Protein AF-A0A932HU06-F1 (afdb_monomer_lite)

Structure (mmCIF, N/CA/C/O backbone):
data_AF-A0A932HU06-F1
#
_entry.id   AF-A0A932HU06-F1
#
loop_
_atom_site.group_PDB
_atom_site.id
_atom_site.type_symbol
_atom_site.label_atom_id
_atom_site.label_alt_id
_atom_site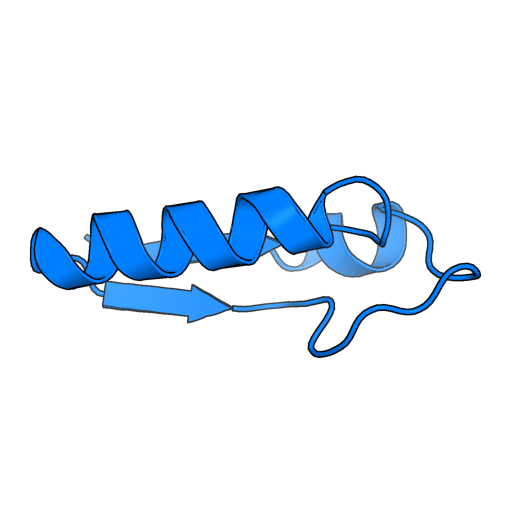.label_comp_id
_atom_site.label_asym_id
_atom_site.label_entity_id
_atom_site.label_seq_id
_atom_site.pdbx_PDB_ins_code
_atom_site.Cartn_x
_atom_site.Cartn_y
_atom_site.Cartn_z
_atom_site.occupancy
_atom_site.B_iso_or_equiv
_atom_site.auth_seq_id
_atom_site.auth_comp_id
_atom_site.auth_asym_id
_atom_site.auth_atom_id
_atom_site.pdbx_PDB_model_num
ATOM 1 N N . MET A 1 1 ? -14.974 0.552 7.911 1.00 82.94 1 MET A N 1
ATOM 2 C CA . MET A 1 1 ? -14.458 1.263 6.722 1.00 82.94 1 MET A CA 1
ATOM 3 C C . MET A 1 1 ? -13.083 0.694 6.452 1.00 82.94 1 MET A C 1
ATOM 5 O O . MET A 1 1 ? -12.279 0.683 7.380 1.00 82.94 1 MET A O 1
ATOM 9 N N . VAL A 1 2 ? -12.860 0.189 5.243 1.00 92.00 2 VAL A N 1
ATOM 10 C CA . VAL A 1 2 ? -11.588 -0.413 4.824 1.00 92.00 2 VAL A CA 1
ATOM 11 C C . VAL A 1 2 ? -10.873 0.590 3.927 1.00 92.00 2 VAL A C 1
ATOM 13 O O . VAL A 1 2 ? -11.516 1.190 3.069 1.00 92.00 2 VAL A O 1
ATOM 16 N N . ILE A 1 3 ? -9.580 0.814 4.155 1.00 92.38 3 ILE A N 1
ATOM 17 C CA . ILE A 1 3 ? -8.761 1.748 3.376 1.00 92.38 3 ILE A CA 1
ATOM 18 C C . ILE A 1 3 ? -7.697 0.959 2.616 1.00 92.38 3 ILE A C 1
ATOM 20 O O . ILE A 1 3 ? -6.894 0.247 3.226 1.00 92.38 3 ILE A O 1
ATOM 24 N N . TYR A 1 4 ? -7.681 1.128 1.295 1.00 93.38 4 TYR A N 1
ATOM 25 C CA . TYR A 1 4 ? -6.695 0.532 0.401 1.00 93.38 4 TYR A CA 1
ATOM 26 C C . TYR A 1 4 ? -5.539 1.504 0.160 1.00 93.38 4 TYR A C 1
ATOM 28 O O . TYR A 1 4 ? -5.754 2.690 -0.084 1.00 93.38 4 TYR A O 1
ATOM 36 N N . PHE A 1 5 ? -4.309 1.003 0.229 1.00 91.69 5 PHE A N 1
ATOM 37 C CA . PHE A 1 5 ? -3.100 1.775 -0.037 1.00 91.69 5 PHE A CA 1
ATOM 38 C C . PHE A 1 5 ? -2.321 1.169 -1.198 1.00 91.69 5 PHE A C 1
ATOM 40 O O . PHE A 1 5 ? -1.947 0.001 -1.143 1.00 91.69 5 PHE A O 1
ATOM 47 N N . GLY A 1 6 ? -2.060 1.997 -2.208 1.00 91.12 6 GLY A N 1
ATOM 48 C CA . GLY A 1 6 ? -1.201 1.721 -3.355 1.00 91.12 6 GLY A CA 1
ATOM 49 C C . GLY A 1 6 ? -0.246 2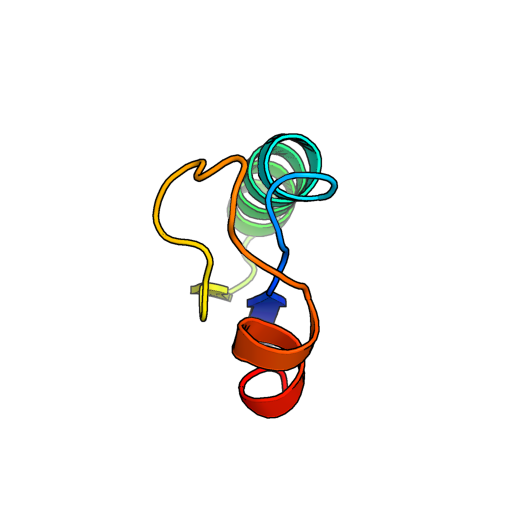.899 -3.562 1.00 91.12 6 GLY A C 1
ATOM 50 O O . GLY A 1 6 ? -0.698 4.042 -3.510 1.00 91.12 6 GLY A O 1
ATOM 51 N N . ALA A 1 7 ? 1.051 2.655 -3.744 1.00 90.50 7 ALA A N 1
ATOM 52 C CA . ALA A 1 7 ? 2.039 3.680 -4.086 1.00 90.50 7 ALA A CA 1
ATOM 53 C C . ALA A 1 7 ? 3.278 3.064 -4.747 1.00 90.50 7 ALA A C 1
ATOM 55 O O . ALA A 1 7 ? 3.667 1.958 -4.381 1.00 90.50 7 ALA A O 1
ATOM 56 N N . ASP A 1 8 ? 3.901 3.819 -5.645 1.00 88.69 8 ASP A N 1
ATOM 57 C CA . ASP A 1 8 ? 5.245 3.581 -6.183 1.00 88.69 8 ASP A CA 1
ATOM 58 C C . ASP A 1 8 ? 6.338 4.052 -5.201 1.00 88.69 8 ASP A C 1
ATOM 60 O O . ASP A 1 8 ? 6.051 4.498 -4.082 1.00 88.69 8 ASP A O 1
ATOM 64 N N . HIS A 1 9 ? 7.598 4.008 -5.624 1.00 90.88 9 HIS A N 1
ATOM 65 C CA . HIS A 1 9 ? 8.767 4.480 -4.890 1.00 90.88 9 HIS A CA 1
ATOM 66 C C . HIS A 1 9 ? 8.639 5.938 -4.451 1.00 90.88 9 HIS A C 1
ATOM 68 O O . HIS A 1 9 ? 9.021 6.277 -3.324 1.00 90.88 9 HIS A O 1
ATOM 74 N N . GLY A 1 10 ? 8.055 6.793 -5.296 1.00 89.75 10 GLY A N 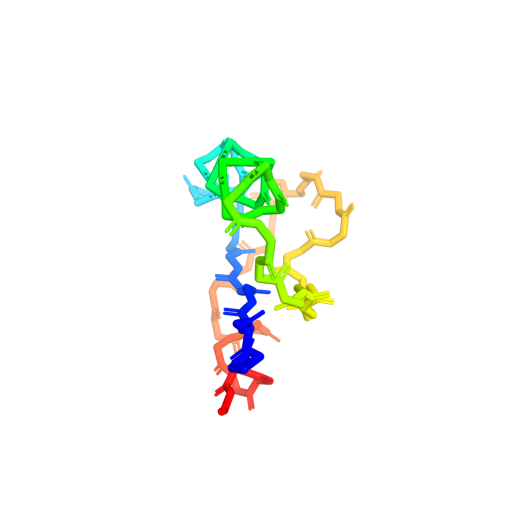1
ATOM 75 C CA . GLY A 1 10 ? 7.806 8.200 -4.990 1.00 89.75 10 GLY A CA 1
ATOM 76 C C . GLY A 1 10 ? 6.835 8.380 -3.821 1.00 89.75 10 GLY A C 1
ATOM 77 O O . GLY A 1 10 ? 7.013 9.270 -2.984 1.00 89.75 10 GLY A O 1
ATOM 78 N N . GLY A 1 11 ? 5.827 7.511 -3.722 1.00 90.12 11 GLY A N 1
ATOM 79 C CA . GLY A 1 11 ? 4.814 7.536 -2.668 1.00 90.12 11 GLY A CA 1
ATOM 80 C C . GLY A 1 11 ? 5.062 6.596 -1.480 1.00 90.12 11 GLY A C 1
ATOM 81 O O . GLY A 1 11 ? 4.401 6.757 -0.448 1.00 90.12 11 GLY A O 1
ATOM 82 N N . PHE A 1 12 ? 6.004 5.649 -1.565 1.00 92.38 12 PHE A N 1
ATOM 83 C CA . PHE A 1 12 ? 6.193 4.562 -0.592 1.00 92.38 12 PHE A CA 1
ATOM 84 C C . PHE A 1 12 ? 6.359 5.069 0.848 1.00 92.38 12 PHE A C 1
ATOM 86 O O . PHE A 1 12 ? 5.658 4.637 1.766 1.00 92.38 12 PHE A O 1
ATOM 93 N N . ALA A 1 13 ? 7.233 6.057 1.057 1.00 92.44 13 ALA A N 1
ATOM 94 C CA . ALA A 1 13 ? 7.505 6.591 2.392 1.00 92.44 13 ALA A CA 1
ATOM 95 C C . ALA A 1 13 ? 6.285 7.288 3.023 1.00 92.44 13 ALA A C 1
ATOM 97 O O . ALA A 1 13 ? 6.089 7.232 4.241 1.00 92.44 13 ALA A O 1
ATOM 98 N N . LEU A 1 14 ? 5.460 7.961 2.215 1.00 94.31 14 LEU A N 1
ATOM 99 C CA . LEU A 1 14 ? 4.233 8.599 2.691 1.00 94.31 14 LEU A CA 1
ATOM 100 C C . LEU A 1 14 ? 3.143 7.556 2.959 1.00 94.31 14 LEU A C 1
ATOM 102 O O . LEU A 1 14 ? 2.460 7.645 3.982 1.00 94.31 14 LEU A O 1
ATOM 106 N N . LYS A 1 15 ? 3.025 6.549 2.088 1.00 93.75 15 LYS A N 1
ATOM 107 C CA . LYS A 1 15 ? 2.099 5.426 2.244 1.00 93.75 15 LYS A CA 1
ATOM 108 C C . LYS A 1 15 ? 2.277 4.748 3.600 1.00 93.75 15 LYS A C 1
ATOM 110 O O . LYS A 1 15 ? 1.303 4.605 4.337 1.00 93.75 15 LYS A O 1
ATOM 115 N N . GLU A 1 16 ? 3.5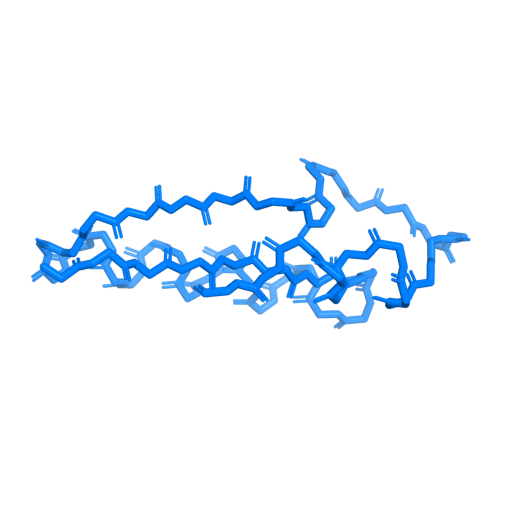09 4.407 3.977 1.00 94.44 16 GLU A N 1
ATOM 116 C CA . GLU A 1 16 ? 3.785 3.750 5.262 1.00 94.44 16 GLU A CA 1
ATOM 117 C C . GLU A 1 16 ? 3.374 4.611 6.467 1.00 94.44 16 GLU A C 1
ATOM 119 O O . GLU A 1 16 ? 2.757 4.110 7.413 1.00 94.44 16 GLU A O 1
ATOM 124 N N . LYS A 1 17 ? 3.626 5.927 6.415 1.00 95.44 17 LYS A N 1
ATOM 125 C CA . LYS A 1 17 ? 3.196 6.864 7.468 1.00 95.44 17 LYS A CA 1
ATOM 126 C C . LYS A 1 17 ? 1.674 6.939 7.582 1.00 95.44 17 LYS A C 1
ATOM 128 O O . LYS A 1 17 ? 1.137 6.903 8.689 1.00 95.44 17 LYS A O 1
ATOM 133 N N . LEU A 1 18 ? 0.971 7.027 6.453 1.00 94.88 18 LEU A N 1
ATOM 134 C CA . LEU A 1 18 ? -0.489 7.109 6.434 1.00 94.88 18 LEU A CA 1
ATOM 135 C C . LEU A 1 18 ? -1.141 5.799 6.880 1.00 94.88 18 LEU A C 1
ATOM 137 O O . LEU A 1 18 ? -2.092 5.843 7.659 1.00 94.88 18 LEU A O 1
ATOM 141 N N . LYS A 1 19 ? -0.599 4.644 6.473 1.00 94.62 19 LYS A N 1
ATOM 142 C CA . LYS A 1 19 ? -1.039 3.325 6.949 1.00 94.62 19 LYS A CA 1
ATOM 143 C C . LYS A 1 19 ? -0.993 3.239 8.472 1.00 94.62 19 LYS A C 1
ATOM 145 O O . LYS A 1 19 ? -1.961 2.791 9.081 1.00 94.62 19 LYS A O 1
ATOM 150 N N . ALA A 1 20 ? 0.107 3.668 9.093 1.00 94.50 20 ALA A N 1
ATOM 151 C CA . ALA A 1 20 ? 0.229 3.685 10.550 1.00 94.50 20 ALA A CA 1
ATOM 152 C C . ALA A 1 20 ? -0.809 4.621 11.195 1.00 94.50 20 ALA A C 1
ATOM 154 O O . ALA A 1 20 ? -1.519 4.215 12.112 1.00 94.50 20 ALA A O 1
ATOM 155 N N . PHE A 1 21 ? -0.960 5.834 10.656 1.00 95.69 21 PHE A N 1
ATOM 156 C CA . PHE A 1 21 ? -1.907 6.832 11.156 1.00 95.69 21 PHE A CA 1
ATOM 157 C C . PHE A 1 21 ? -3.365 6.357 11.125 1.00 95.69 21 PHE A C 1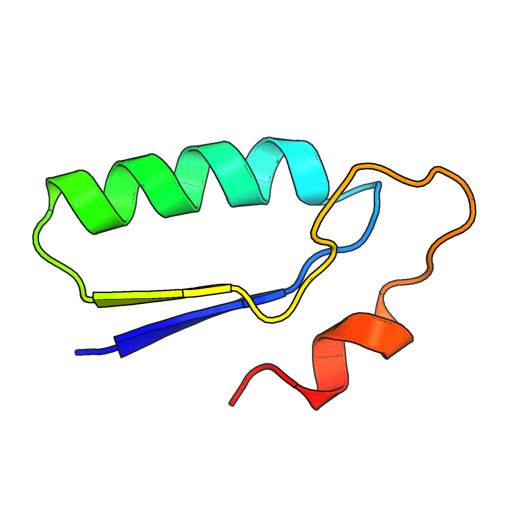
ATOM 159 O O . PHE A 1 21 ? -4.106 6.545 12.090 1.00 95.69 21 PHE A O 1
ATOM 166 N N . VAL A 1 22 ? -3.807 5.736 10.029 1.00 94.75 22 VAL A N 1
ATOM 167 C CA . VAL A 1 22 ? -5.197 5.267 9.935 1.00 94.75 22 VAL A CA 1
ATOM 168 C C . VAL A 1 22 ? -5.431 3.997 10.757 1.00 94.75 22 VAL A C 1
ATOM 170 O O . VAL A 1 22 ? -6.509 3.849 11.330 1.00 94.75 22 VAL A O 1
ATOM 173 N N . LYS A 1 23 ? -4.419 3.126 10.905 1.00 94.06 23 LYS A N 1
ATOM 174 C CA . LYS A 1 23 ? -4.485 1.989 11.839 1.00 94.06 23 LYS A CA 1
ATOM 175 C C . LYS A 1 23 ? -4.667 2.462 13.278 1.00 94.06 23 LYS A C 1
ATOM 177 O O . LYS A 1 23 ? -5.516 1.929 13.982 1.00 94.06 23 LYS A O 1
ATOM 182 N N . GLU A 1 24 ? -3.932 3.492 13.699 1.00 95.75 24 GLU A N 1
ATOM 183 C CA . GLU A 1 24 ? -4.072 4.087 15.037 1.00 95.75 24 GLU A CA 1
ATOM 184 C C . GLU A 1 24 ? -5.486 4.642 15.280 1.00 95.75 24 GLU A C 1
ATOM 186 O O . GLU A 1 24 ? -6.011 4.583 16.389 1.00 95.75 24 GLU A O 1
ATOM 191 N N . LYS A 1 25 ? -6.151 5.115 14.223 1.00 94.69 25 LYS A N 1
ATOM 192 C CA . LYS A 1 25 ? -7.543 5.584 14.272 1.00 94.69 25 LYS A CA 1
ATOM 193 C C . LYS A 1 25 ? -8.595 4.468 14.238 1.00 94.69 25 LYS A C 1
ATOM 195 O O . LYS A 1 25 ? -9.783 4.780 14.262 1.00 94.69 25 LYS A O 1
ATOM 200 N N . GLY A 1 26 ? -8.187 3.200 14.187 1.00 95.81 26 GLY A N 1
ATOM 201 C CA . GLY A 1 26 ? -9.091 2.049 14.181 1.00 95.81 26 GLY A CA 1
ATOM 202 C C . GLY A 1 26 ? -9.661 1.691 12.805 1.00 95.81 26 GLY A C 1
ATOM 203 O O . GLY A 1 26 ? -10.662 0.980 12.737 1.00 95.81 26 GLY A O 1
ATOM 204 N N . TYR A 1 27 ? -9.060 2.175 11.712 1.00 95.56 27 TYR A N 1
ATOM 205 C CA . TYR A 1 27 ? -9.436 1.752 10.362 1.00 95.56 27 TYR A CA 1
ATOM 206 C C . TYR A 1 27 ? -8.751 0.439 9.978 1.00 95.56 27 TYR A C 1
ATOM 208 O O . TYR A 1 27 ? -7.575 0.216 10.279 1.00 95.56 27 TYR A O 1
ATOM 216 N N . GLU A 1 28 ? -9.476 -0.404 9.248 1.00 93.81 28 GLU A N 1
ATOM 217 C CA . GLU A 1 28 ? -8.896 -1.573 8.594 1.00 93.81 28 GLU A CA 1
ATOM 218 C C . GLU A 1 28 ? -8.093 -1.127 7.370 1.00 93.81 28 GLU A C 1
ATOM 220 O O . GLU A 1 28 ? -8.537 -0.275 6.596 1.00 93.81 28 GLU A O 1
ATOM 225 N N . VAL A 1 29 ? -6.900 -1.695 7.203 1.00 94.00 29 VAL A N 1
ATOM 226 C CA . VAL A 1 29 ? -5.953 -1.318 6.149 1.00 94.00 29 VAL A CA 1
ATOM 227 C C . VAL A 1 29 ? -5.640 -2.516 5.278 1.00 94.00 29 VAL A C 1
ATOM 229 O O . VAL A 1 29 ? -5.186 -3.542 5.787 1.00 94.00 29 VAL A O 1
ATOM 232 N N . VAL A 1 30 ? -5.790 -2.333 3.970 1.00 92.75 30 VAL A N 1
ATOM 233 C CA . VAL A 1 30 ? -5.334 -3.265 2.941 1.00 92.75 30 VAL A CA 1
ATOM 234 C C . VAL A 1 30 ? -4.234 -2.576 2.140 1.00 92.75 30 VAL A C 1
ATOM 236 O O . VAL A 1 30 ? -4.447 -1.522 1.553 1.00 92.75 30 VAL A O 1
ATOM 239 N N . ASP A 1 31 ? -3.029 -3.137 2.152 1.00 90.94 31 ASP A N 1
ATOM 240 C CA . ASP A 1 31 ? -1.917 -2.639 1.340 1.00 90.94 31 ASP A CA 1
ATOM 241 C C . ASP A 1 31 ? -1.805 -3.497 0.084 1.00 90.94 31 ASP A C 1
ATOM 243 O O . ASP A 1 31 ? -1.571 -4.701 0.185 1.00 90.94 31 ASP A O 1
ATOM 247 N N . VAL A 1 32 ? -2.006 -2.880 -1.076 1.00 90.75 32 VAL A N 1
ATOM 248 C CA . VAL A 1 32 ? -1.933 -3.540 -2.384 1.00 90.75 32 VAL A CA 1
ATOM 249 C C . VAL A 1 32 ? -0.611 -3.271 -3.107 1.00 90.75 32 VAL A C 1
ATOM 251 O O . VAL A 1 32 ? -0.409 -3.776 -4.205 1.00 90.75 32 VAL A O 1
ATOM 254 N N . GLY A 1 33 ? 0.317 -2.537 -2.480 1.00 86.12 33 GLY A N 1
ATOM 255 C CA . GLY A 1 33 ? 1.691 -2.361 -2.957 1.00 86.12 33 GLY A CA 1
ATOM 256 C C . GLY A 1 33 ? 2.150 -0.901 -3.036 1.00 86.12 33 GLY A C 1
ATOM 257 O O . GLY A 1 33 ? 1.395 0.022 -2.756 1.00 86.12 33 GLY A O 1
ATOM 258 N N . ALA A 1 34 ? 3.429 -0.623 -3.275 1.00 86.38 34 ALA A N 1
ATOM 259 C CA . ALA A 1 34 ? 4.556 -1.552 -3.290 1.00 86.38 34 ALA A CA 1
ATOM 260 C C . ALA A 1 34 ? 4.848 -2.123 -1.888 1.00 86.38 34 ALA A C 1
ATOM 262 O O . ALA A 1 34 ? 4.789 -1.405 -0.890 1.00 86.38 34 ALA A O 1
ATOM 263 N N . ALA A 1 35 ? 5.126 -3.424 -1.772 1.00 84.81 35 ALA A N 1
ATOM 264 C CA . ALA A 1 35 ? 5.401 -4.066 -0.475 1.00 84.81 35 ALA A CA 1
ATOM 265 C C . ALA A 1 35 ? 6.787 -3.704 0.096 1.00 84.81 35 ALA A C 1
ATOM 267 O O . ALA A 1 35 ? 7.036 -3.859 1.292 1.00 84.81 35 AL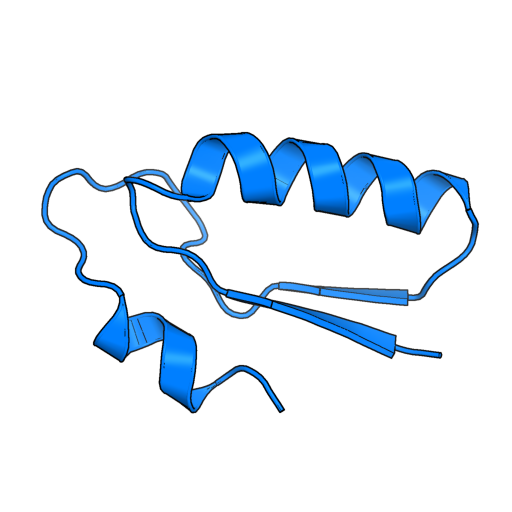A A O 1
ATOM 268 N N . ALA A 1 36 ? 7.676 -3.214 -0.764 1.00 86.19 36 ALA A N 1
ATOM 269 C CA . ALA A 1 36 ? 8.996 -2.702 -0.444 1.00 86.19 36 ALA A CA 1
ATOM 270 C C . ALA A 1 36 ? 9.285 -1.497 -1.344 1.00 86.19 36 ALA A C 1
ATOM 272 O O . ALA A 1 36 ? 8.620 -1.311 -2.358 1.00 86.19 36 ALA A O 1
ATOM 273 N N . TYR A 1 37 ? 10.272 -0.694 -0.960 1.00 88.50 37 TYR A N 1
ATOM 274 C CA . TYR A 1 37 ? 10.785 0.366 -1.818 1.00 88.50 37 TYR A CA 1
ATOM 275 C C . TYR A 1 37 ? 11.569 -0.248 -2.985 1.00 88.50 37 TYR A C 1
ATOM 277 O O . TYR A 1 37 ? 12.519 -0.996 -2.739 1.00 88.50 37 TYR A O 1
ATOM 285 N N . ASP A 1 38 ? 11.205 0.099 -4.218 1.00 88.94 38 ASP A N 1
ATOM 286 C CA . ASP A 1 38 ? 11.930 -0.264 -5.436 1.00 88.94 38 ASP A CA 1
ATOM 287 C C . ASP A 1 38 ? 12.011 0.950 -6.365 1.00 88.94 38 ASP A C 1
ATOM 289 O O . ASP A 1 38 ? 11.014 1.368 -6.927 1.00 88.94 38 ASP A O 1
ATOM 293 N N . GLU A 1 39 ? 13.202 1.521 -6.548 1.00 87.94 39 GLU A N 1
ATOM 294 C CA . GLU A 1 39 ? 13.401 2.730 -7.365 1.00 87.94 39 GLU A CA 1
ATOM 295 C C . GLU A 1 39 ? 13.059 2.570 -8.857 1.00 87.94 39 GLU A C 1
ATOM 297 O O . GLU A 1 39 ? 13.063 3.560 -9.586 1.00 87.94 39 GLU A O 1
ATOM 302 N N . GLN A 1 40 ? 12.811 1.341 -9.318 1.00 88.62 40 GLN A N 1
ATOM 303 C CA . GLN A 1 40 ? 12.436 1.029 -10.697 1.00 88.62 40 GLN A CA 1
ATOM 304 C C . GLN A 1 40 ? 10.942 0.717 -10.859 1.00 88.62 40 GLN A C 1
ATOM 306 O O . GLN A 1 40 ? 10.525 0.388 -11.969 1.00 88.62 40 GLN A O 1
ATOM 311 N N . ASP A 1 41 ? 10.150 0.775 -9.784 1.00 82.44 41 ASP A N 1
ATOM 312 C CA . ASP A 1 41 ? 8.706 0.564 -9.867 1.00 82.44 41 ASP A CA 1
ATOM 313 C C . ASP A 1 41 ? 7.975 1.796 -10.434 1.00 82.44 41 ASP A C 1
ATOM 315 O O . ASP A 1 41 ? 8.440 2.932 -10.322 1.00 82.44 41 ASP A O 1
ATOM 319 N N . ASP A 1 42 ? 6.816 1.570 -11.056 1.00 82.75 42 ASP A N 1
ATOM 320 C CA . ASP A 1 42 ? 5.983 2.632 -11.620 1.00 82.75 42 ASP A CA 1
ATOM 321 C C . ASP A 1 42 ? 4.551 2.553 -11.058 1.00 82.75 42 ASP A C 1
ATOM 323 O O . ASP A 1 42 ? 3.967 1.484 -10.868 1.00 82.75 42 ASP A O 1
ATOM 327 N N . TYR A 1 43 ? 3.924 3.711 -10.827 1.00 76.69 43 TYR A N 1
ATOM 328 C CA . TYR A 1 43 ? 2.586 3.800 -10.219 1.00 76.69 43 TYR A CA 1
ATOM 329 C C . TYR A 1 43 ? 1.451 2.997 -10.897 1.00 76.69 43 TYR A C 1
ATOM 331 O O . TYR A 1 43 ? 0.539 2.583 -10.167 1.00 76.69 43 TYR A O 1
ATOM 339 N N . PRO A 1 44 ? 1.418 2.753 -12.230 1.00 83.12 44 PRO A N 1
ATOM 340 C CA . PRO A 1 44 ? 0.356 1.962 -12.852 1.00 83.12 44 PRO A CA 1
ATOM 341 C C . PRO A 1 44 ? 0.274 0.528 -12.317 1.00 83.12 44 PRO A C 1
ATOM 343 O O . PRO A 1 44 ? -0.824 -0.030 -12.292 1.00 83.12 44 PRO A O 1
ATOM 346 N N . ASP A 1 45 ? 1.391 -0.029 -11.835 1.00 77.81 45 ASP A N 1
ATOM 347 C CA . ASP A 1 45 ? 1.466 -1.393 -11.297 1.00 77.81 45 ASP A CA 1
ATOM 348 C C . ASP A 1 45 ? 0.624 -1.564 -10.025 1.00 77.81 45 ASP A C 1
ATOM 350 O O . ASP A 1 45 ? 0.104 -2.646 -9.747 1.00 77.81 45 ASP A O 1
ATOM 354 N N . PHE A 1 46 ? 0.430 -0.477 -9.273 1.00 79.06 46 PHE A N 1
ATOM 355 C CA . PHE A 1 46 ? -0.295 -0.484 -8.000 1.00 79.06 46 PHE A CA 1
ATOM 356 C C . PHE A 1 46 ? -1.666 0.188 -8.093 1.00 79.06 46 PHE A C 1
ATOM 358 O O . PHE A 1 46 ? -2.580 -0.171 -7.351 1.00 79.06 46 PHE A O 1
ATOM 365 N N . ALA A 1 47 ? -1.841 1.143 -9.011 1.00 80.31 47 ALA A N 1
ATOM 366 C CA . ALA A 1 47 ? -3.071 1.924 -9.131 1.00 80.31 47 ALA A CA 1
ATOM 367 C C . ALA A 1 47 ? -4.305 1.061 -9.451 1.00 80.31 47 ALA A C 1
ATOM 369 O O . ALA A 1 47 ? -5.382 1.319 -8.922 1.00 80.31 47 ALA A O 1
ATOM 370 N N . GLY A 1 48 ? -4.155 0.016 -10.274 1.00 80.00 48 GLY A N 1
ATOM 371 C CA . GLY A 1 48 ? -5.265 -0.865 -10.660 1.00 80.00 48 GLY A CA 1
ATOM 372 C C . GLY A 1 48 ? -5.800 -1.757 -9.534 1.00 80.00 48 GLY A C 1
ATOM 373 O O . GLY A 1 48 ? -6.903 -2.285 -9.647 1.00 80.00 48 GLY A O 1
ATOM 374 N N . ALA A 1 49 ? -5.034 -1.929 -8.454 1.00 78.75 49 ALA A N 1
ATOM 375 C CA . ALA A 1 49 ? -5.412 -2.764 -7.317 1.00 78.75 49 ALA A CA 1
ATOM 376 C C . ALA A 1 49 ? -6.102 -1.974 -6.186 1.00 78.75 49 ALA A C 1
ATOM 378 O O . ALA A 1 49 ? -6.631 -2.581 -5.255 1.00 78.75 49 ALA A O 1
ATOM 379 N N . VAL A 1 50 ? -6.097 -0.637 -6.247 1.00 78.56 50 VAL A N 1
ATOM 380 C CA . VAL A 1 50 ? -6.782 0.237 -5.283 1.00 78.56 50 VAL A CA 1
ATOM 381 C C . VAL A 1 50 ? -8.241 0.401 -5.720 1.00 78.56 50 VAL A C 1
ATOM 383 O O . VAL A 1 50 ? -8.496 0.901 -6.815 1.00 78.56 50 VAL A O 1
ATOM 386 N N . GLY A 1 51 ? -9.199 -0.007 -4.879 1.00 61.12 51 GLY A N 1
ATOM 387 C CA . GLY A 1 51 ? -10.639 0.015 -5.180 1.00 61.12 51 GLY A CA 1
ATOM 388 C C . GLY A 1 51 ? -11.528 0.238 -3.967 1.00 61.12 51 GLY A C 1
ATOM 389 O O . GLY A 1 51 ? -10.998 0.260 -2.833 1.00 61.12 51 GLY A O 1
#

Radius of gyration: 10.69 Å; chains: 1; bounding box: 28×13×28 Å

pLDDT: mean 88.76, std 6.8, range [61.12, 95.81]

Sequence (51 aa):
MVIYFGADHGGFALKEKLKAFVKEKGYEVVDVGAAAYDEQDDYPDFAGAVG

Secondary structure (DSSP, 8-state):
-EEEEE--HHHHHHHHHHHHHHHHTT-EEEEEE-SS--TT--THHHHTT--

Foldseek 3Di:
DEFEDFDALVCVVVSVVVQVVVVVVVHHYDYQDPPDHDPPDDRVVGVVVGD